Protein AF-A0A164MFU6-F1 (afdb_monomer_lite)

Secondary structure (DSSP, 8-state):
---SHHHHHHTT--EEE-GGGHHHHHHHHHHHHHTHHHHS--B-SS-BHHHHHHHHHHHHHHHHHHHHHHHHHT--EEE-

Radius of gyration: 13.45 Å; chains: 1; bounding box: 26×24×40 Å

pLDDT: mean 93.58, std 7.07, range [48.72, 98.31]

Organism: NCBI:txid455432

Foldseek 3Di:
DDDDVVVVVVVVDKDKFFLVCLVVVLVVLVVCLVCVLVPQDCDDPVDHSVVRSVVVVVVSVVSNVVSVVCNVVSGIDIDD

Structure (mmCIF, N/CA/C/O backbone):
data_AF-A0A164MFU6-F1
#
_entry.id   AF-A0A164MFU6-F1
#
loop_
_atom_site.group_PDB
_atom_site.id
_atom_site.type_symbol
_atom_site.label_atom_id
_atom_site.label_alt_id
_atom_site.label_comp_id
_atom_site.label_asym_id
_atom_site.label_entity_id
_atom_site.label_seq_id
_atom_site.pdbx_PDB_ins_code
_atom_site.Cartn_x
_atom_site.Cartn_y
_atom_site.Cartn_z
_atom_site.occupancy
_atom_site.B_iso_or_equiv
_atom_site.auth_seq_id
_atom_site.auth_comp_id
_atom_site.auth_asym_id
_atom_site.auth_atom_id
_atom_site.pdbx_PDB_model_num
ATOM 1 N N . MET A 1 1 ? -9.232 -13.129 -4.365 1.00 48.72 1 MET A N 1
ATOM 2 C CA . MET A 1 1 ? -7.846 -12.707 -4.094 1.00 48.72 1 MET A CA 1
ATOM 3 C C . MET A 1 1 ? -7.404 -11.830 -5.246 1.00 48.72 1 MET A C 1
ATOM 5 O O . MET A 1 1 ? -7.161 -12.337 -6.332 1.00 48.72 1 MET A O 1
ATOM 9 N N . GLY A 1 2 ? -7.450 -10.523 -5.039 1.00 62.72 2 GLY A N 1
ATOM 10 C CA . GLY A 1 2 ? -7.071 -9.491 -5.999 1.00 62.72 2 GLY A CA 1
ATOM 11 C C . GLY A 1 2 ? -6.704 -8.242 -5.207 1.00 62.72 2 GLY A C 1
ATOM 12 O O . GLY A 1 2 ? -7.174 -8.104 -4.082 1.00 62.72 2 GLY A O 1
ATOM 13 N N . ALA A 1 3 ? -5.847 -7.389 -5.759 1.00 74.75 3 ALA A N 1
ATOM 14 C CA . ALA A 1 3 ? -5.440 -6.160 -5.089 1.00 74.75 3 ALA A CA 1
ATOM 15 C C . ALA A 1 3 ? -6.602 -5.154 -5.068 1.00 74.75 3 ALA A C 1
ATOM 17 O O . ALA A 1 3 ? -7.234 -4.920 -6.101 1.00 74.75 3 ALA A O 1
ATOM 18 N N . TYR A 1 4 ? -6.872 -4.567 -3.908 1.00 88.88 4 TYR A N 1
ATOM 19 C CA . TYR A 1 4 ? -7.854 -3.511 -3.688 1.00 88.88 4 TYR A CA 1
ATOM 20 C C . TYR A 1 4 ? -7.161 -2.199 -3.302 1.00 88.88 4 TYR A C 1
ATOM 22 O O . TYR A 1 4 ? -7.445 -1.155 -3.895 1.00 88.88 4 TYR A O 1
ATOM 30 N N . TRP A 1 5 ? -6.201 -2.252 -2.375 1.00 93.31 5 TRP A N 1
ATOM 31 C CA . TRP A 1 5 ? -5.549 -1.061 -1.828 1.00 93.31 5 TRP A CA 1
ATOM 32 C C . TRP A 1 5 ? -4.568 -0.418 -2.809 1.00 93.31 5 TRP A C 1
ATOM 34 O O . TRP A 1 5 ? -4.574 0.801 -2.977 1.00 93.31 5 TRP A O 1
ATOM 44 N N . PHE A 1 6 ? -3.763 -1.211 -3.519 1.00 90.38 6 PHE A N 1
ATOM 45 C CA . PHE A 1 6 ? -2.789 -0.666 -4.476 1.00 90.38 6 PHE A CA 1
ATOM 46 C C . PHE A 1 6 ? -3.413 -0.013 -5.722 1.00 90.38 6 PHE A C 1
ATOM 48 O O . PHE A 1 6 ? -2.935 1.047 -6.128 1.00 90.38 6 PHE A O 1
ATOM 55 N N . PRO A 1 7 ? -4.493 -0.549 -6.327 1.00 90.62 7 PRO A N 1
ATOM 56 C CA . PRO A 1 7 ? -5.234 0.179 -7.356 1.00 90.62 7 PRO A CA 1
ATOM 57 C C . PRO A 1 7 ? -5.813 1.510 -6.862 1.00 90.62 7 PRO A C 1
ATOM 59 O O . PRO A 1 7 ? -5.809 2.490 -7.607 1.00 90.62 7 PRO A O 1
ATOM 62 N N . LEU A 1 8 ? -6.278 1.571 -5.608 1.00 92.00 8 LEU A N 1
ATOM 63 C CA . LEU A 1 8 ? -6.760 2.816 -5.011 1.00 92.00 8 LEU A CA 1
ATOM 64 C C . LEU A 1 8 ? -5.613 3.817 -4.814 1.00 92.00 8 LEU A C 1
ATOM 66 O O . LEU A 1 8 ? -5.763 4.982 -5.177 1.00 92.00 8 LEU A O 1
ATOM 70 N N . LEU A 1 9 ? -4.447 3.351 -4.362 1.00 89.75 9 LEU A N 1
ATOM 71 C CA . LEU A 1 9 ? -3.224 4.152 -4.283 1.00 89.75 9 LEU A CA 1
ATOM 72 C C . LEU A 1 9 ? -2.801 4.708 -5.645 1.00 89.75 9 LEU A C 1
ATOM 74 O O . LEU A 1 9 ? -2.525 5.899 -5.771 1.00 89.75 9 LEU A O 1
ATOM 78 N N . ALA A 1 10 ? -2.835 3.879 -6.688 1.00 89.94 10 ALA A N 1
ATOM 79 C CA . ALA A 1 10 ? -2.510 4.289 -8.052 1.00 89.94 10 ALA A CA 1
ATOM 80 C C . ALA A 1 10 ? -3.494 5.324 -8.629 1.00 89.94 10 ALA A C 1
ATOM 82 O O . ALA A 1 10 ? -3.153 6.020 -9.585 1.00 89.94 10 ALA A O 1
ATOM 83 N N . SER A 1 11 ? -4.697 5.459 -8.055 1.00 91.69 11 SER A N 1
ATOM 84 C CA . SER A 1 11 ? -5.649 6.501 -8.457 1.00 91.69 11 SER A CA 1
ATOM 85 C C . SER A 1 11 ? -5.185 7.913 -8.082 1.00 91.69 11 SER A C 1
ATOM 87 O O . SER A 1 11 ? -5.714 8.882 -8.625 1.00 91.69 11 SER A O 1
ATOM 89 N N . GLY A 1 12 ? -4.221 8.034 -7.159 1.00 89.56 12 GLY A N 1
ATOM 90 C CA . GLY A 1 12 ? -3.700 9.311 -6.665 1.00 89.56 12 GLY A CA 1
ATOM 91 C C . GLY A 1 12 ? -4.673 10.089 -5.775 1.00 89.56 12 GLY A C 1
ATOM 92 O O . GLY A 1 12 ? -4.392 11.230 -5.422 1.00 89.56 12 GLY A O 1
ATOM 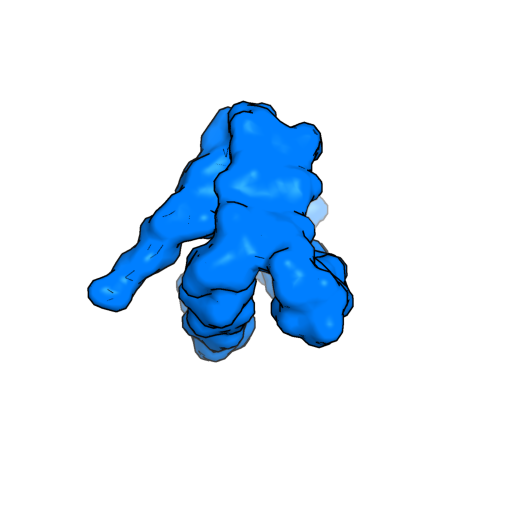93 N N . ASN A 1 13 ? -5.824 9.507 -5.425 1.00 92.38 13 ASN A N 1
ATOM 94 C CA . ASN A 1 13 ? -6.761 10.126 -4.496 1.00 92.38 13 ASN A CA 1
ATOM 95 C C . ASN A 1 13 ? -6.387 9.765 -3.056 1.00 92.38 13 ASN A C 1
ATOM 97 O O . ASN A 1 13 ? -6.090 8.597 -2.802 1.00 92.38 13 ASN A O 1
ATOM 101 N N . PRO A 1 14 ? -6.481 10.707 -2.103 1.00 94.19 14 PRO A N 1
ATOM 102 C CA . PRO A 1 14 ? -6.282 10.392 -0.699 1.00 94.19 14 PRO A CA 1
ATOM 103 C C . PRO A 1 14 ? -7.299 9.368 -0.196 1.00 94.19 14 PRO A C 1
ATOM 105 O O . PRO A 1 14 ? -8.492 9.453 -0.506 1.00 94.19 14 PRO A O 1
ATOM 108 N N . PHE A 1 15 ? -6.843 8.423 0.618 1.00 96.00 15 PHE A N 1
ATOM 109 C CA . PHE A 1 15 ? -7.708 7.428 1.246 1.00 96.00 15 PHE A CA 1
ATOM 110 C C . PHE A 1 15 ? -7.122 6.934 2.567 1.00 96.00 15 PHE A C 1
ATOM 112 O O . PHE A 1 15 ? -5.928 7.059 2.839 1.00 96.00 15 PHE A O 1
ATOM 119 N N . THR A 1 16 ? -7.990 6.343 3.384 1.00 96.50 16 THR A N 1
ATOM 120 C CA . THR A 1 16 ? -7.617 5.747 4.666 1.00 96.50 16 THR A CA 1
ATOM 121 C C . THR A 1 16 ? -7.879 4.252 4.626 1.00 96.50 16 THR A C 1
ATOM 123 O O . THR A 1 16 ? -8.989 3.825 4.311 1.00 96.50 16 THR A O 1
ATOM 126 N N . VAL A 1 17 ? -6.875 3.471 5.006 1.00 97.44 17 VAL A N 1
ATOM 127 C CA . VAL A 1 17 ? -7.024 2.065 5.378 1.00 97.44 17 VAL A CA 1
ATOM 128 C C . VAL A 1 17 ? -7.419 2.026 6.854 1.00 97.44 17 VAL A C 1
ATOM 130 O O . VAL A 1 17 ? -6.630 2.471 7.696 1.00 97.44 17 VAL A O 1
ATOM 133 N N . PRO A 1 18 ? -8.638 1.577 7.200 1.00 97.62 18 PRO A N 1
ATOM 134 C CA . PRO A 1 18 ? -9.073 1.518 8.590 1.00 97.62 18 PRO A CA 1
ATOM 135 C C . PRO A 1 18 ? -8.310 0.421 9.362 1.00 97.62 18 PRO A C 1
ATOM 137 O O . PRO A 1 18 ? -7.760 -0.488 8.737 1.00 97.62 18 PRO A O 1
ATOM 140 N N . PRO A 1 19 ? -8.257 0.485 10.708 1.00 98.19 19 PRO A N 1
ATOM 141 C CA . PRO A 1 19 ? -7.446 -0.433 11.515 1.00 98.19 19 PRO A CA 1
ATOM 142 C C . PRO A 1 19 ? -7.723 -1.922 11.280 1.00 98.19 19 PRO A C 1
ATOM 144 O O . PRO A 1 19 ? -6.807 -2.738 11.292 1.00 98.19 19 PRO A O 1
ATOM 147 N N . ASP A 1 20 ? -8.984 -2.277 11.048 1.00 97.62 20 ASP A N 1
ATOM 148 C CA . ASP A 1 20 ? -9.436 -3.642 10.780 1.00 97.62 20 ASP A CA 1
ATOM 149 C C . ASP A 1 20 ? -8.987 -4.174 9.413 1.00 97.62 20 ASP A C 1
ATOM 151 O O . ASP A 1 20 ? -8.876 -5.386 9.249 1.00 97.62 20 ASP A O 1
ATOM 155 N N . ALA A 1 21 ? -8.655 -3.289 8.470 1.00 97.38 21 ALA A N 1
ATOM 156 C CA . ALA A 1 21 ? -8.173 -3.653 7.140 1.00 97.38 21 ALA A CA 1
ATOM 157 C C . ALA A 1 21 ? -6.647 -3.531 6.965 1.00 97.38 21 ALA A C 1
ATOM 159 O O . ALA A 1 21 ? -6.112 -3.874 5.911 1.00 97.38 21 ALA A O 1
ATOM 160 N N . VAL A 1 22 ? -5.912 -3.077 7.986 1.00 97.69 22 VAL A N 1
ATOM 161 C CA . VAL A 1 22 ? -4.438 -3.049 7.949 1.00 97.69 22 VAL A CA 1
ATOM 162 C C . VAL A 1 22 ? -3.823 -4.440 7.707 1.00 97.69 22 VAL A C 1
ATOM 164 O O . VAL A 1 22 ? -2.876 -4.521 6.921 1.00 97.69 22 VAL A O 1
ATOM 167 N N . PRO A 1 23 ? -4.338 -5.546 8.285 1.00 97.31 23 PRO A N 1
ATOM 168 C CA . PRO A 1 23 ? -3.857 -6.883 7.936 1.00 97.31 23 PRO A CA 1
ATOM 169 C C . PRO A 1 23 ? -4.008 -7.209 6.443 1.00 97.31 23 PRO A C 1
ATOM 171 O O . PRO A 1 23 ? -3.088 -7.760 5.846 1.00 97.31 23 PRO A O 1
ATOM 174 N N . GLU A 1 24 ? -5.117 -6.808 5.817 1.00 96.00 24 GLU A N 1
ATOM 175 C CA . GLU A 1 24 ? -5.358 -7.031 4.384 1.00 96.00 24 GLU A CA 1
ATOM 176 C C . GLU A 1 24 ? -4.381 -6.222 3.515 1.00 96.00 24 GLU A C 1
ATOM 178 O O . GLU A 1 24 ? -3.882 -6.720 2.507 1.00 96.00 24 GLU A O 1
ATOM 183 N N . LEU A 1 25 ? -4.044 -4.993 3.925 1.00 96.19 25 LEU A N 1
ATOM 184 C CA . LEU A 1 25 ? -3.003 -4.197 3.268 1.00 96.19 25 LEU A CA 1
ATOM 185 C C . LEU A 1 25 ? -1.637 -4.902 3.317 1.00 96.19 25 LEU A C 1
ATOM 187 O O . LEU A 1 25 ? -0.927 -4.928 2.311 1.00 96.19 25 LEU A O 1
ATOM 191 N N . LEU A 1 26 ? -1.269 -5.485 4.463 1.00 97.00 26 LEU A N 1
ATOM 192 C CA . LEU A 1 26 ? -0.017 -6.237 4.612 1.00 97.00 26 LEU A CA 1
ATOM 193 C C . LEU A 1 26 ? -0.005 -7.509 3.751 1.00 97.00 26 LEU A C 1
ATOM 195 O O . LEU A 1 26 ? 1.014 -7.820 3.133 1.00 97.00 26 LEU A O 1
ATOM 199 N N . GLU A 1 27 ? -1.132 -8.217 3.649 1.00 95.75 27 GLU A N 1
ATOM 200 C CA . GLU A 1 27 ? -1.278 -9.361 2.740 1.00 95.75 27 GLU A CA 1
ATOM 201 C C . GLU A 1 27 ? -1.102 -8.952 1.270 1.00 95.75 27 GLU A C 1
ATOM 203 O O . GLU A 1 27 ? -0.421 -9.647 0.510 1.00 95.75 27 GLU A O 1
ATOM 208 N N . GLU A 1 28 ? -1.655 -7.806 0.861 1.00 94.94 28 GLU A N 1
ATOM 209 C CA . GLU A 1 28 ? -1.439 -7.266 -0.485 1.00 94.94 28 GLU A CA 1
ATOM 210 C C . GLU A 1 28 ? 0.026 -6.895 -0.738 1.00 94.94 28 GLU A C 1
ATOM 212 O O . GLU A 1 28 ? 0.547 -7.190 -1.817 1.00 94.94 28 GLU A O 1
ATOM 217 N N . CYS A 1 29 ? 0.715 -6.306 0.245 1.00 95.19 29 CYS A N 1
ATOM 218 C CA . CYS A 1 29 ? 2.148 -6.018 0.139 1.00 95.19 29 CYS A CA 1
ATOM 219 C C . CYS A 1 29 ? 2.953 -7.310 -0.074 1.00 95.19 29 CYS A C 1
ATOM 221 O O . CYS A 1 29 ? 3.738 -7.406 -1.021 1.00 95.19 29 CYS A O 1
ATOM 223 N N . ALA A 1 30 ? 2.683 -8.346 0.728 1.00 94.56 30 ALA A N 1
ATOM 224 C CA . ALA A 1 30 ? 3.331 -9.650 0.604 1.00 94.56 30 ALA A CA 1
ATOM 225 C C . ALA A 1 30 ? 3.059 -10.316 -0.758 1.00 94.56 30 ALA A C 1
ATOM 227 O O . ALA A 1 30 ? 3.959 -10.925 -1.351 1.00 94.56 30 ALA A O 1
ATOM 228 N N . LEU A 1 31 ? 1.840 -10.172 -1.290 1.00 93.50 31 LEU A N 1
ATOM 229 C CA . LEU A 1 31 ? 1.475 -10.670 -2.615 1.00 93.50 31 LEU A CA 1
ATOM 230 C C . LEU A 1 31 ? 2.276 -9.960 -3.715 1.00 93.50 31 LEU A C 1
ATOM 232 O O . LEU A 1 31 ? 2.864 -10.623 -4.573 1.00 93.50 31 LEU A O 1
ATOM 236 N N . LEU A 1 32 ? 2.337 -8.626 -3.686 1.00 92.62 32 LEU A N 1
ATOM 237 C CA . LEU A 1 32 ? 3.101 -7.850 -4.665 1.00 92.62 32 LEU A CA 1
ATOM 238 C C . LEU A 1 32 ? 4.592 -8.153 -4.589 1.00 92.62 32 LEU A C 1
ATOM 240 O O . LEU A 1 32 ? 5.225 -8.329 -5.626 1.00 92.62 32 LEU A O 1
ATOM 244 N N . ARG A 1 33 ? 5.143 -8.285 -3.381 1.00 93.62 33 ARG A N 1
ATOM 245 C CA . ARG A 1 33 ? 6.548 -8.636 -3.167 1.00 93.62 33 ARG A CA 1
ATOM 246 C C . ARG A 1 33 ? 6.884 -10.011 -3.737 1.00 93.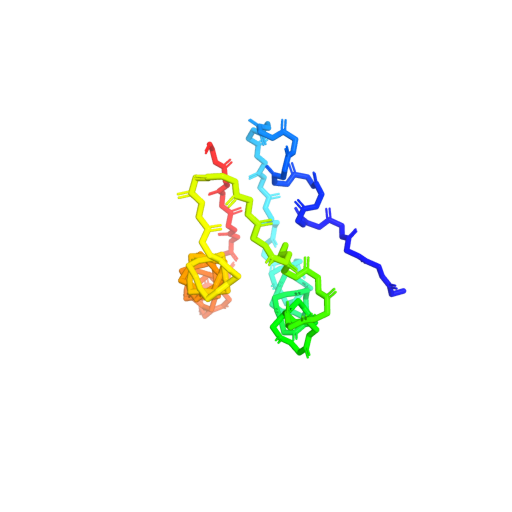62 33 ARG A C 1
ATOM 248 O O . ARG A 1 33 ? 7.883 -10.153 -4.437 1.00 93.62 33 ARG A O 1
ATOM 255 N N . THR A 1 34 ? 6.018 -10.999 -3.515 1.00 94.50 34 THR A N 1
ATOM 256 C CA . THR A 1 34 ? 6.172 -12.358 -4.063 1.00 94.50 34 THR A CA 1
ATOM 257 C C . THR A 1 34 ? 6.183 -12.371 -5.592 1.00 94.50 34 THR A C 1
ATOM 259 O O . THR A 1 34 ? 6.886 -13.172 -6.207 1.00 94.50 34 THR A O 1
ATOM 262 N N . HIS A 1 35 ? 5.417 -11.478 -6.218 1.00 92.88 35 HIS A N 1
ATOM 263 C CA . HIS A 1 35 ? 5.264 -11.420 -7.670 1.00 92.88 35 HIS A CA 1
ATOM 264 C C . HIS A 1 35 ? 5.999 -10.247 -8.323 1.00 92.88 35 HIS A C 1
ATOM 266 O O . HIS A 1 35 ? 5.788 -9.995 -9.510 1.00 92.88 35 HIS A O 1
ATOM 272 N N . LEU A 1 36 ? 6.885 -9.563 -7.591 1.00 91.69 36 LEU A N 1
ATOM 273 C CA . LEU A 1 36 ? 7.499 -8.315 -8.035 1.00 91.69 36 LEU A CA 1
ATOM 274 C C . LEU A 1 36 ? 8.230 -8.478 -9.368 1.00 91.69 36 LEU A C 1
ATOM 276 O O . LEU A 1 36 ? 8.044 -7.685 -10.285 1.00 91.69 36 LEU A O 1
ATOM 280 N N . ASP A 1 37 ? 8.988 -9.563 -9.513 1.00 88.44 37 ASP A N 1
ATOM 281 C CA . ASP A 1 37 ? 9.708 -9.865 -10.746 1.00 88.44 37 ASP A CA 1
ATOM 282 C C . ASP A 1 37 ? 8.791 -10.044 -11.967 1.00 88.44 37 ASP A C 1
ATOM 284 O O . ASP A 1 37 ? 9.201 -9.764 -13.097 1.00 88.44 37 ASP A O 1
ATOM 288 N N . ALA A 1 38 ? 7.560 -10.509 -11.755 1.00 90.56 38 ALA A N 1
ATOM 289 C CA . ALA A 1 38 ? 6.592 -10.734 -12.822 1.00 90.56 38 ALA A CA 1
ATOM 290 C C . ALA A 1 38 ? 5.823 -9.460 -13.204 1.00 90.56 38 ALA A C 1
ATOM 292 O O . ALA A 1 38 ? 5.384 -9.344 -14.348 1.00 90.56 38 ALA A O 1
ATOM 293 N N . ILE A 1 39 ? 5.646 -8.525 -12.264 1.00 89.25 39 ILE A N 1
ATOM 294 C CA . ILE A 1 39 ? 4.861 -7.296 -12.472 1.00 89.25 39 ILE A CA 1
ATOM 295 C C . ILE A 1 39 ? 5.726 -6.070 -12.773 1.00 89.25 39 ILE A C 1
ATOM 297 O O . ILE A 1 39 ? 5.217 -5.090 -13.318 1.00 89.25 39 ILE A O 1
ATOM 301 N N . ALA A 1 40 ? 7.015 -6.102 -12.424 1.00 92.94 40 ALA A N 1
ATOM 302 C CA . ALA A 1 40 ? 7.921 -4.998 -12.685 1.00 92.94 40 ALA A CA 1
ATOM 303 C C . ALA A 1 40 ? 8.084 -4.776 -14.202 1.00 92.94 40 ALA A C 1
ATOM 305 O O . ALA A 1 40 ? 8.236 -5.745 -14.961 1.00 92.94 40 ALA A O 1
ATOM 306 N N . PRO A 1 41 ? 8.091 -3.511 -14.665 1.00 93.81 41 PRO A N 1
ATOM 307 C CA . PRO A 1 41 ? 8.395 -3.188 -16.051 1.00 93.81 41 PRO A CA 1
ATOM 308 C C . PRO A 1 41 ? 9.731 -3.792 -16.492 1.00 93.81 41 PRO A C 1
ATOM 310 O O . PRO A 1 41 ? 10.703 -3.794 -15.742 1.00 93.81 41 PRO A O 1
ATOM 313 N N . GLN A 1 42 ? 9.812 -4.239 -17.746 1.00 93.31 42 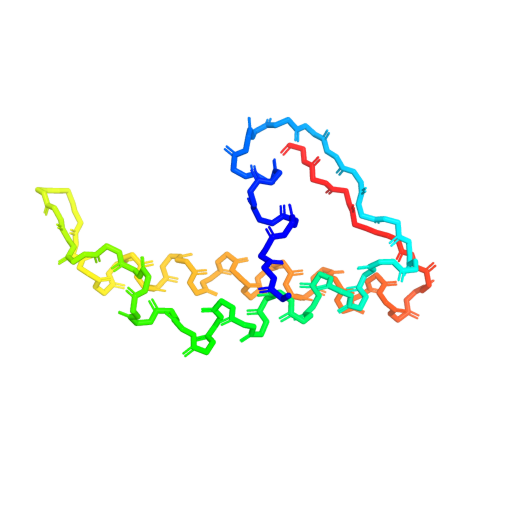GLN A N 1
ATOM 314 C CA . GLN A 1 42 ? 11.054 -4.777 -18.325 1.00 93.31 42 GLN A CA 1
ATOM 315 C C . GLN A 1 42 ? 12.142 -3.707 -18.557 1.00 93.31 42 GLN A C 1
ATOM 317 O O . GLN A 1 42 ? 13.238 -4.037 -19.000 1.00 93.31 42 GLN A O 1
ATOM 322 N N . GLY A 1 43 ? 11.857 -2.441 -18.249 1.00 89.50 43 GLY A N 1
ATOM 323 C CA . GLY A 1 43 ? 12.689 -1.288 -18.575 1.00 89.50 43 GLY A CA 1
ATOM 324 C C . GLY A 1 43 ? 12.182 -0.528 -19.801 1.00 89.50 43 GLY A C 1
ATOM 325 O O . GLY A 1 43 ? 11.411 -1.049 -20.611 1.00 89.50 43 GLY A O 1
ATOM 326 N N . ASP A 1 44 ? 12.608 0.724 -19.919 1.00 93.31 44 ASP A N 1
ATOM 327 C CA . ASP A 1 44 ? 12.297 1.619 -21.030 1.00 93.31 44 ASP A CA 1
ATOM 328 C C . ASP A 1 44 ? 13.502 2.519 -21.381 1.00 93.31 44 ASP A C 1
ATOM 330 O O . ASP A 1 44 ? 14.644 2.215 -21.039 1.00 93.31 44 ASP A O 1
ATOM 334 N N . GLN A 1 45 ? 13.276 3.609 -22.127 1.00 93.81 45 GLN A N 1
ATOM 335 C CA . GLN A 1 45 ? 14.345 4.547 -22.507 1.00 93.81 45 GLN A CA 1
ATOM 336 C C . GLN A 1 45 ? 14.913 5.335 -21.318 1.00 93.81 45 GLN A C 1
ATOM 338 O O . GLN A 1 45 ? 15.997 5.905 -21.429 1.00 93.81 45 GLN A O 1
ATOM 343 N N . SER A 1 46 ? 14.171 5.418 -20.217 1.00 94.00 46 SER A N 1
ATOM 344 C CA . SER A 1 46 ? 14.517 6.194 -19.032 1.00 94.00 46 SER A CA 1
ATOM 345 C C . SER A 1 46 ? 15.139 5.327 -17.940 1.00 94.00 46 SER A C 1
ATOM 347 O O . SER A 1 46 ? 16.075 5.788 -17.289 1.00 94.00 46 SER A O 1
ATOM 349 N N . HIS A 1 47 ? 14.671 4.089 -17.751 1.00 96.25 47 HIS A N 1
ATOM 350 C CA . HIS A 1 47 ? 15.102 3.248 -16.630 1.00 96.25 47 HIS A CA 1
ATOM 351 C C . HIS A 1 47 ? 15.238 1.765 -16.987 1.00 96.25 47 HIS A C 1
ATOM 353 O O . HIS A 1 47 ? 14.516 1.227 -17.827 1.00 96.25 47 HIS A O 1
ATOM 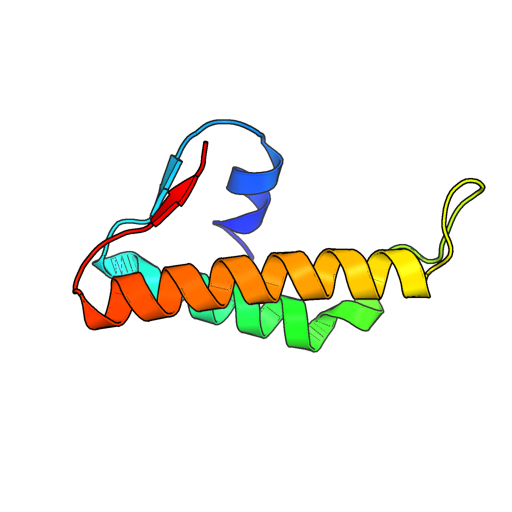359 N N . THR A 1 48 ? 16.158 1.080 -16.302 1.00 96.38 48 THR A N 1
ATOM 360 C CA . THR A 1 48 ? 16.312 -0.377 -16.409 1.00 96.38 48 THR A CA 1
ATOM 361 C C . THR A 1 48 ? 15.236 -1.105 -15.607 1.00 96.38 48 THR A C 1
ATOM 363 O O . THR A 1 48 ? 14.597 -0.531 -14.724 1.00 96.38 48 THR A O 1
ATOM 366 N N . ARG A 1 49 ? 15.056 -2.402 -15.877 1.00 95.00 49 ARG A N 1
ATOM 367 C CA . ARG A 1 49 ? 14.196 -3.272 -15.066 1.00 95.00 49 ARG A CA 1
ATOM 368 C C . ARG A 1 49 ? 14.596 -3.243 -13.592 1.00 95.00 49 ARG A C 1
ATOM 370 O O . ARG A 1 49 ? 13.731 -3.121 -12.734 1.00 95.00 49 ARG A O 1
ATOM 377 N N . GLU A 1 50 ? 15.892 -3.336 -13.305 1.00 95.62 50 GLU A N 1
ATOM 378 C CA . GLU A 1 50 ? 16.431 -3.338 -11.940 1.00 95.62 50 GLU A CA 1
ATOM 379 C C . GLU A 1 50 ? 16.078 -2.042 -11.210 1.00 95.62 50 GLU A C 1
ATOM 381 O O . GLU A 1 50 ? 15.639 -2.093 -10.070 1.00 95.62 50 GLU A O 1
ATOM 386 N N . TRP A 1 51 ? 16.155 -0.897 -11.896 1.00 95.94 51 TRP A N 1
ATOM 387 C CA . TRP A 1 51 ? 15.746 0.385 -11.326 1.00 95.94 51 TRP A CA 1
ATOM 388 C C . TRP A 1 51 ? 14.271 0.378 -10.897 1.00 95.94 51 TRP A C 1
ATOM 390 O O . TRP A 1 51 ? 13.941 0.846 -9.808 1.00 95.94 51 TRP A O 1
ATOM 400 N N . TYR A 1 52 ? 13.379 -0.193 -11.717 1.00 95.31 52 TYR A N 1
ATOM 401 C CA . TYR A 1 52 ? 11.968 -0.329 -11.346 1.00 95.31 52 TYR A CA 1
ATOM 402 C C . TYR A 1 52 ? 11.759 -1.304 -10.190 1.00 95.31 52 TYR A C 1
ATOM 404 O O . TYR A 1 52 ? 10.975 -1.013 -9.290 1.00 95.31 52 TYR A O 1
ATOM 412 N N . VAL A 1 53 ? 12.435 -2.455 -10.208 1.00 95.81 53 VAL A N 1
ATOM 413 C CA . VAL A 1 53 ? 12.350 -3.448 -9.128 1.00 95.81 53 VAL A CA 1
ATOM 414 C C . VAL A 1 53 ? 12.802 -2.837 -7.804 1.00 95.81 53 VAL A C 1
ATOM 416 O O . VAL A 1 53 ? 12.109 -3.009 -6.800 1.00 95.81 53 VAL A O 1
ATOM 419 N N . ASP A 1 54 ? 13.902 -2.088 -7.806 1.00 95.50 54 ASP A N 1
ATOM 420 C CA . ASP A 1 54 ? 14.436 -1.421 -6.620 1.00 95.50 54 ASP A CA 1
ATOM 421 C C . ASP A 1 54 ? 13.486 -0.325 -6.124 1.00 95.50 54 ASP A C 1
ATOM 423 O O . ASP A 1 54 ? 13.124 -0.312 -4.948 1.00 95.50 54 ASP A O 1
ATOM 427 N N . GLY A 1 55 ? 12.993 0.539 -7.017 1.00 95.00 55 GLY A N 1
ATOM 428 C CA . GLY A 1 55 ? 12.068 1.614 -6.647 1.00 95.00 55 GLY A CA 1
ATOM 429 C C . GLY A 1 55 ? 10.728 1.103 -6.108 1.00 95.00 55 GLY A C 1
ATOM 430 O O . GLY A 1 55 ? 10.225 1.599 -5.100 1.00 95.00 55 GLY A O 1
ATOM 431 N N . ILE A 1 56 ? 10.152 0.071 -6.735 1.00 94.00 56 ILE A N 1
ATOM 432 C CA . ILE A 1 56 ? 8.923 -0.564 -6.236 1.00 94.00 56 ILE A CA 1
ATOM 433 C C . ILE A 1 56 ? 9.205 -1.275 -4.907 1.00 94.00 56 ILE A C 1
ATOM 435 O O . ILE A 1 56 ? 8.399 -1.182 -3.983 1.00 94.00 56 ILE A O 1
ATOM 439 N N . SER A 1 57 ? 10.354 -1.945 -4.783 1.00 95.69 57 SER A N 1
ATOM 440 C CA . SER A 1 57 ? 10.771 -2.604 -3.543 1.00 95.69 57 SER A CA 1
ATOM 441 C C . SER A 1 57 ? 10.884 -1.635 -2.375 1.00 95.69 57 SER A C 1
ATOM 443 O O . SER A 1 57 ? 10.439 -1.970 -1.278 1.00 95.69 57 SER A O 1
ATOM 445 N N . GLU A 1 58 ? 11.480 -0.467 -2.594 1.00 96.19 58 GLU A N 1
ATOM 446 C CA . GLU A 1 58 ? 11.624 0.574 -1.579 1.00 96.19 58 GLU A CA 1
ATOM 447 C C . GLU A 1 58 ? 10.258 1.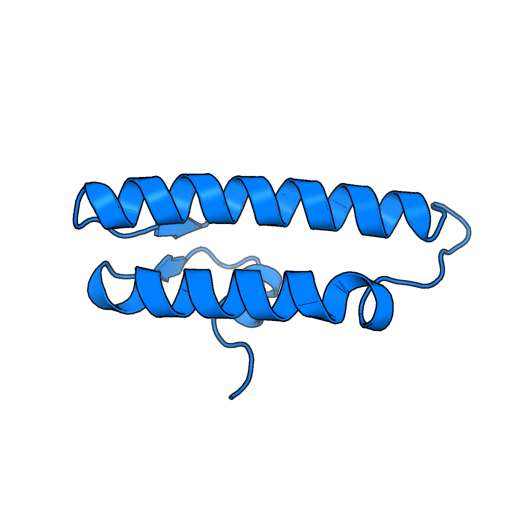124 -1.158 1.00 96.19 58 GLU A C 1
ATOM 449 O O . GLU A 1 58 ? 9.961 1.206 0.035 1.00 96.19 58 GLU A O 1
ATOM 454 N N . HIS A 1 59 ? 9.386 1.425 -2.125 1.00 94.00 59 HIS A N 1
ATOM 455 C CA . HIS A 1 59 ? 8.035 1.889 -1.823 1.00 94.00 59 HIS A CA 1
ATOM 456 C C . HIS A 1 59 ? 7.225 0.861 -1.032 1.00 94.00 59 HIS A C 1
ATOM 458 O O . HIS A 1 59 ? 6.581 1.231 -0.051 1.00 94.00 59 HIS A O 1
ATOM 464 N N . LEU A 1 60 ? 7.280 -0.418 -1.415 1.00 95.44 60 LEU A N 1
ATOM 465 C CA . LEU A 1 60 ? 6.611 -1.488 -0.676 1.00 95.44 60 LEU A CA 1
ATOM 466 C C . LEU A 1 60 ? 7.130 -1.581 0.759 1.00 95.44 60 LEU A C 1
ATOM 468 O O . LEU A 1 60 ? 6.324 -1.599 1.681 1.00 95.44 60 LEU A O 1
ATOM 472 N N . SER A 1 61 ? 8.450 -1.541 0.964 1.00 97.06 61 SER A N 1
ATOM 473 C CA . SER A 1 61 ? 9.035 -1.583 2.311 1.00 97.06 61 SER A CA 1
ATOM 474 C C . SER A 1 61 ? 8.589 -0.407 3.187 1.00 97.06 61 SER A C 1
ATOM 476 O O . SER A 1 61 ? 8.340 -0.583 4.378 1.00 97.06 61 SER A O 1
ATOM 478 N N . ASN A 1 62 ? 8.452 0.791 2.612 1.00 96.44 62 ASN A N 1
ATOM 479 C CA . ASN A 1 62 ? 7.957 1.958 3.346 1.00 96.44 62 ASN A CA 1
ATOM 480 C C . ASN A 1 62 ? 6.486 1.795 3.753 1.00 96.44 62 ASN A C 1
ATOM 482 O O . ASN A 1 62 ? 6.118 2.123 4.881 1.00 96.44 62 ASN A O 1
ATOM 486 N N . ILE A 1 63 ? 5.649 1.274 2.851 1.00 96.50 63 ILE A N 1
ATOM 487 C CA . ILE A 1 63 ? 4.233 1.012 3.131 1.00 96.50 63 ILE A CA 1
ATOM 488 C C . ILE A 1 63 ? 4.089 -0.071 4.205 1.00 96.50 63 ILE A C 1
ATOM 490 O O . ILE A 1 63 ? 3.340 0.126 5.160 1.00 96.50 63 ILE A O 1
ATOM 494 N N . GLU A 1 64 ? 4.834 -1.171 4.080 1.00 97.56 64 GLU A N 1
ATOM 495 C CA . GLU A 1 64 ? 4.875 -2.268 5.053 1.00 97.56 64 GLU A CA 1
ATOM 496 C C . GLU A 1 64 ? 5.258 -1.749 6.442 1.00 97.56 64 GLU A C 1
ATOM 498 O O . GLU A 1 64 ? 4.521 -1.975 7.396 1.00 97.56 64 GLU A O 1
ATOM 503 N N . ALA A 1 65 ? 6.335 -0.966 6.555 1.00 98.06 65 ALA A N 1
ATOM 504 C CA . ALA A 1 65 ? 6.788 -0.429 7.838 1.00 98.06 65 ALA A CA 1
ATOM 505 C C . ALA A 1 65 ? 5.723 0.447 8.527 1.00 98.06 65 ALA A C 1
ATOM 507 O O . ALA A 1 65 ? 5.497 0.337 9.736 1.00 98.06 65 ALA A O 1
ATOM 508 N N . VAL A 1 66 ? 5.033 1.304 7.767 1.00 97.38 66 VAL A N 1
ATOM 509 C CA . VAL A 1 66 ? 3.953 2.147 8.307 1.00 97.38 66 VAL A CA 1
ATOM 510 C C . VAL A 1 66 ? 2.732 1.307 8.686 1.00 97.38 66 VAL A C 1
ATOM 512 O O . VAL A 1 66 ? 2.135 1.537 9.739 1.00 97.38 66 VAL A O 1
ATOM 515 N N . ALA A 1 67 ? 2.368 0.320 7.867 1.00 97.94 67 ALA A N 1
ATOM 516 C CA . ALA A 1 67 ? 1.254 -0.582 8.135 1.00 97.94 67 ALA A CA 1
ATOM 517 C C . ALA A 1 67 ? 1.515 -1.464 9.366 1.00 97.94 67 ALA A C 1
ATOM 519 O O . ALA A 1 67 ? 0.637 -1.610 10.213 1.00 97.94 67 ALA A O 1
ATOM 520 N N . GLU A 1 68 ? 2.730 -1.982 9.535 1.00 98.31 68 GLU A N 1
ATOM 521 C CA . GLU A 1 68 ? 3.143 -2.715 10.731 1.00 98.31 68 GLU A CA 1
ATOM 522 C C . GLU A 1 68 ? 3.051 -1.832 11.977 1.00 98.31 68 GLU A C 1
ATOM 524 O O . GLU A 1 68 ? 2.505 -2.257 12.997 1.00 98.31 68 GLU A O 1
ATOM 529 N N . GLN A 1 69 ? 3.529 -0.587 11.908 1.00 98.19 69 GLN A N 1
ATOM 530 C CA . GLN A 1 69 ? 3.414 0.351 13.023 1.00 98.19 69 GLN A CA 1
ATOM 531 C C . GLN A 1 69 ? 1.945 0.644 13.367 1.00 98.19 69 GLN A C 1
ATOM 533 O O . GLN A 1 69 ? 1.579 0.652 14.546 1.00 98.19 69 GLN A O 1
ATOM 538 N N . ALA A 1 70 ? 1.096 0.855 12.357 1.00 98.06 70 ALA A N 1
ATOM 539 C CA . ALA A 1 70 ? -0.338 1.050 12.539 1.00 98.06 70 ALA A CA 1
ATOM 540 C C . ALA A 1 70 ? -0.991 -0.178 13.190 1.00 98.06 70 ALA A C 1
ATOM 542 O O . ALA A 1 70 ? -1.722 -0.024 14.168 1.00 98.06 70 ALA A O 1
ATOM 543 N N . LEU A 1 71 ? -0.653 -1.388 12.736 1.00 98.06 71 LEU A N 1
ATOM 544 C CA . LEU A 1 71 ? -1.154 -2.640 13.301 1.00 98.06 71 LEU A CA 1
ATOM 545 C C . LEU A 1 71 ? -0.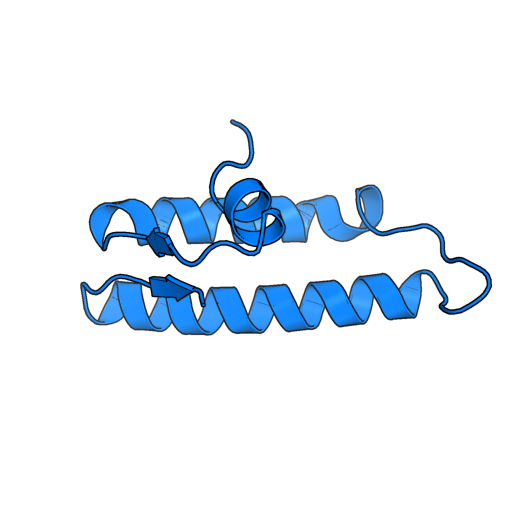806 -2.767 14.790 1.00 98.06 71 LEU A C 1
ATOM 547 O O . LEU A 1 71 ? -1.682 -3.048 15.607 1.00 98.06 71 LEU A O 1
ATOM 551 N N . HIS A 1 72 ? 0.449 -2.500 15.161 1.00 97.88 72 HIS A N 1
ATOM 552 C CA . HIS A 1 72 ? 0.892 -2.544 16.560 1.00 97.88 72 HIS A CA 1
ATOM 553 C C . HIS A 1 72 ? 0.191 -1.498 17.437 1.00 97.88 72 HIS A C 1
ATOM 555 O O . HIS A 1 72 ? -0.031 -1.736 18.624 1.00 97.88 72 HIS A O 1
ATOM 561 N N . ALA A 1 73 ? -0.167 -0.347 16.867 1.00 97.50 73 ALA A N 1
ATOM 562 C CA . ALA A 1 73 ? -0.881 0.718 17.562 1.00 97.50 73 ALA A CA 1
ATOM 563 C C . ALA A 1 73 ? -2.413 0.538 17.575 1.00 97.50 73 ALA A C 1
ATOM 565 O O . ALA A 1 73 ? -3.104 1.333 18.212 1.00 97.50 73 ALA A O 1
ATOM 566 N N . GLY A 1 74 ? -2.959 -0.459 16.864 1.00 97.50 74 GLY A N 1
ATOM 567 C CA . GLY A 1 74 ? -4.402 -0.575 16.616 1.00 97.50 74 GLY A CA 1
ATOM 568 C C . GLY A 1 74 ? -4.969 0.583 15.780 1.00 97.50 74 GLY A C 1
ATOM 569 O O . GLY A 1 74 ? -6.143 0.928 15.913 1.00 97.50 74 GLY A O 1
ATOM 570 N N . GLY A 1 75 ? -4.120 1.227 14.977 1.00 96.75 75 GLY A N 1
ATOM 571 C CA . GLY A 1 75 ? -4.442 2.359 14.113 1.00 96.75 75 GLY A CA 1
ATOM 572 C C . GLY A 1 75 ? -4.615 1.965 12.645 1.00 96.75 75 GLY A C 1
ATOM 573 O O . GLY A 1 75 ? -4.441 0.811 12.273 1.00 96.75 75 GLY A O 1
ATOM 574 N N . GLY A 1 76 ? -4.969 2.948 11.816 1.00 97.19 76 GLY A N 1
ATOM 575 C CA . GLY A 1 76 ? -5.061 2.816 10.359 1.00 97.19 76 GLY A CA 1
ATOM 576 C C . GLY A 1 76 ? -3.915 3.529 9.636 1.00 97.19 76 GLY A C 1
ATOM 577 O O . GLY A 1 76 ? -3.077 4.171 10.271 1.00 97.19 76 GLY A O 1
ATOM 578 N N . VAL A 1 77 ? -3.911 3.462 8.305 1.00 97.38 77 VAL A N 1
ATOM 579 C CA . VAL A 1 77 ? -2.921 4.131 7.443 1.00 97.38 77 VAL A CA 1
ATOM 580 C C . VAL A 1 77 ? -3.622 5.154 6.555 1.00 97.38 77 VAL A C 1
ATOM 582 O O . VAL A 1 77 ? -4.645 4.846 5.952 1.00 97.38 77 VAL A O 1
ATOM 585 N N . TYR A 1 78 ? -3.080 6.367 6.463 1.00 96.19 78 TYR A N 1
ATOM 586 C CA . TYR A 1 78 ? -3.589 7.420 5.582 1.00 96.19 78 TYR A CA 1
ATOM 587 C C . TYR A 1 78 ? -2.604 7.680 4.442 1.00 96.19 78 TYR A C 1
ATOM 589 O O . TYR A 1 78 ? -1.429 7.955 4.690 1.00 96.19 78 TYR A O 1
ATOM 597 N N . PHE A 1 79 ? -3.102 7.617 3.211 1.00 93.69 79 PHE A N 1
ATOM 598 C CA . PHE A 1 79 ? -2.374 7.943 1.988 1.00 93.69 79 PHE A CA 1
ATOM 599 C C . PHE A 1 79 ? -2.886 9.272 1.433 1.00 93.69 79 PHE A C 1
ATOM 601 O O . PHE A 1 79 ? -4.097 9.511 1.445 1.00 93.69 79 PHE A O 1
ATOM 608 N N . TRP A 1 80 ? -1.975 10.130 0.965 1.00 90.25 80 TRP A N 1
ATOM 609 C CA . TRP A 1 80 ? -2.269 11.491 0.507 1.00 90.25 80 TRP A CA 1
ATOM 610 C C . TRP A 1 80 ? -1.491 11.863 -0.749 1.00 90.25 80 TRP A C 1
ATOM 612 O O . TRP A 1 80 ? -0.390 11.298 -0.944 1.00 90.25 80 TRP A O 1
#

Sequence (80 aa):
MGAYWFPLLASGNPFTVPPDAVPELLEECALLRTHLDAIAPQGDQSHTREWYVDGISEHLSNIEAVAEQALHAGGGVYFW